Protein AF-A0A8T5Q2A1-F1 (afdb_monomer)

Mean predicted aligned error: 5.31 Å

Structure (mmCIF, N/CA/C/O backbone):
data_AF-A0A8T5Q2A1-F1
#
_entry.id   AF-A0A8T5Q2A1-F1
#
loop_
_atom_site.group_PDB
_atom_site.id
_atom_site.type_symbol
_atom_site.label_atom_id
_atom_site.label_alt_id
_atom_site.label_comp_id
_atom_site.label_asym_id
_atom_site.label_entity_id
_atom_site.label_seq_id
_atom_site.pdbx_PDB_ins_code
_atom_site.Cartn_x
_atom_site.Cartn_y
_atom_site.Cartn_z
_atom_site.occupancy
_atom_site.B_iso_or_equiv
_atom_site.auth_seq_id
_atom_site.auth_comp_id
_atom_site.auth_asym_id
_atom_site.auth_atom_id
_atom_site.pdbx_PDB_model_num
ATOM 1 N N . MET A 1 1 ? -25.952 15.351 24.029 1.00 45.75 1 MET A N 1
ATOM 2 C CA . MET A 1 1 ? -25.089 14.206 23.668 1.00 45.75 1 MET A CA 1
ATOM 3 C C . MET A 1 1 ? -24.039 14.705 22.693 1.00 45.75 1 MET A C 1
ATOM 5 O O . MET A 1 1 ? -24.397 15.079 21.585 1.00 45.75 1 MET A O 1
ATOM 9 N N . ALA A 1 2 ? -22.781 14.819 23.119 1.00 49.28 2 ALA A N 1
ATOM 10 C CA . ALA A 1 2 ? -21.697 15.179 22.212 1.00 49.28 2 ALA A CA 1
ATOM 11 C C . ALA A 1 2 ? -21.345 13.946 21.372 1.00 49.28 2 ALA A C 1
ATOM 13 O O . ALA A 1 2 ? -20.995 12.906 21.924 1.00 49.28 2 ALA A O 1
ATOM 14 N N . ILE A 1 3 ? -21.481 14.046 20.051 1.00 65.31 3 ILE A N 1
ATOM 15 C CA . ILE A 1 3 ? -21.067 12.988 19.128 1.00 65.31 3 ILE A CA 1
ATOM 16 C C . ILE A 1 3 ? -19.547 13.104 18.988 1.00 65.31 3 ILE A C 1
ATOM 18 O O . ILE A 1 3 ? -19.042 13.859 18.154 1.00 65.31 3 ILE A O 1
ATOM 22 N N . THR A 1 4 ? -18.798 12.419 19.847 1.00 61.06 4 THR A N 1
ATOM 23 C CA . THR A 1 4 ? -17.346 12.305 19.694 1.00 61.06 4 THR A CA 1
ATOM 24 C C . THR A 1 4 ? -17.071 11.461 18.455 1.00 61.06 4 THR A C 1
ATOM 26 O O . THR A 1 4 ? -17.248 10.245 18.475 1.00 61.06 4 THR A O 1
ATOM 29 N N . HIS A 1 5 ? -16.688 12.100 17.350 1.00 65.31 5 HIS A N 1
ATOM 30 C CA . HIS A 1 5 ? -16.217 11.382 16.170 1.00 65.31 5 HIS A CA 1
ATOM 31 C C . HIS A 1 5 ? -14.841 10.806 16.504 1.00 65.31 5 HIS A C 1
ATOM 33 O O . HIS A 1 5 ? -13.840 11.523 16.468 1.00 65.31 5 HIS A O 1
ATOM 39 N N . GLU A 1 6 ? -14.785 9.526 16.872 1.00 72.38 6 GLU A N 1
ATOM 40 C CA . GLU A 1 6 ? -13.512 8.818 16.952 1.00 72.38 6 GLU A CA 1
ATOM 41 C C . GLU A 1 6 ? -12.844 8.883 15.577 1.00 72.38 6 GLU A C 1
ATOM 43 O O . GLU A 1 6 ? -13.401 8.449 14.564 1.00 72.38 6 GLU A O 1
ATOM 48 N N . LYS A 1 7 ? -11.648 9.475 15.529 1.00 76.75 7 LYS A N 1
ATOM 49 C CA . LYS A 1 7 ? -10.858 9.535 14.302 1.00 76.75 7 LYS A CA 1
ATOM 50 C C . LYS A 1 7 ? -10.522 8.107 13.889 1.00 76.75 7 LYS A C 1
ATOM 52 O O . LYS A 1 7 ? -9.753 7.426 14.570 1.00 76.75 7 LYS A O 1
ATOM 57 N N . LYS A 1 8 ? -11.062 7.667 12.751 1.00 82.75 8 LYS A N 1
ATOM 58 C CA . LYS A 1 8 ? -10.605 6.434 12.113 1.00 82.75 8 LYS A CA 1
ATOM 59 C C . LYS A 1 8 ? -9.112 6.550 11.850 1.00 82.75 8 LYS A C 1
ATOM 61 O O . LYS A 1 8 ? -8.618 7.568 11.367 1.00 82.75 8 LYS A O 1
ATOM 66 N N . LYS A 1 9 ? -8.384 5.495 12.192 1.00 93.88 9 LYS A N 1
ATOM 67 C CA . LYS A 1 9 ? -6.959 5.400 11.890 1.00 93.88 9 LYS A CA 1
ATOM 68 C C . LYS A 1 9 ? -6.794 5.416 10.360 1.00 93.88 9 LYS A C 1
ATOM 70 O O . LYS A 1 9 ? -7.520 4.715 9.655 1.00 93.88 9 LYS A O 1
ATOM 75 N N . GLN A 1 10 ? -5.852 6.210 9.860 1.00 95.94 10 GLN A N 1
ATOM 76 C CA . GLN A 1 10 ? -5.601 6.391 8.428 1.00 95.94 10 GLN A CA 1
ATOM 77 C C . GLN A 1 10 ? -4.237 5.834 8.021 1.00 95.94 10 GLN A C 1
ATOM 79 O O . GLN A 1 10 ? -3.271 5.932 8.776 1.00 95.94 10 GLN A O 1
ATOM 84 N N . ILE A 1 11 ? -4.169 5.284 6.809 1.00 97.44 11 ILE A N 1
ATOM 85 C CA . ILE A 1 11 ? -2.941 4.812 6.162 1.00 97.44 11 ILE A CA 1
ATOM 86 C C . ILE A 1 11 ? -2.771 5.587 4.854 1.00 97.44 11 ILE A C 1
ATOM 88 O O . ILE A 1 11 ? -3.649 5.538 3.996 1.00 97.44 11 ILE A O 1
ATOM 92 N N . ALA A 1 12 ? -1.647 6.281 4.686 1.00 97.31 12 ALA A N 1
ATOM 93 C CA . ALA A 1 12 ? -1.283 6.890 3.410 1.00 97.31 12 ALA A CA 1
ATOM 94 C C . ALA A 1 12 ? -0.417 5.922 2.591 1.00 97.31 12 ALA A C 1
ATOM 96 O O . ALA A 1 12 ? 0.492 5.293 3.135 1.00 97.31 12 ALA A O 1
ATOM 97 N N . VAL A 1 13 ? -0.701 5.791 1.296 1.00 97.44 13 VAL A N 1
ATOM 98 C CA . VAL A 1 13 ? 0.022 4.920 0.362 1.00 97.44 13 VAL A CA 1
ATOM 99 C C . VAL A 1 13 ? 0.549 5.768 -0.785 1.00 97.44 13 VAL A C 1
ATOM 101 O O . VAL A 1 13 ? -0.227 6.434 -1.464 1.00 97.44 13 VAL A O 1
ATOM 104 N N . LEU A 1 14 ? 1.859 5.707 -1.014 1.00 96.75 14 LEU A N 1
ATOM 105 C CA . LEU A 1 14 ? 2.535 6.302 -2.164 1.00 96.75 14 LEU A CA 1
ATOM 106 C C . LEU A 1 14 ? 3.359 5.227 -2.872 1.00 96.75 14 LEU A C 1
ATOM 108 O O . LEU A 1 14 ? 3.896 4.326 -2.224 1.00 96.75 14 LEU A O 1
ATOM 112 N N . THR A 1 15 ? 3.481 5.328 -4.190 1.00 95.19 15 THR A N 1
ATOM 113 C CA . THR A 1 15 ? 4.384 4.490 -4.987 1.00 95.19 15 THR A CA 1
ATOM 114 C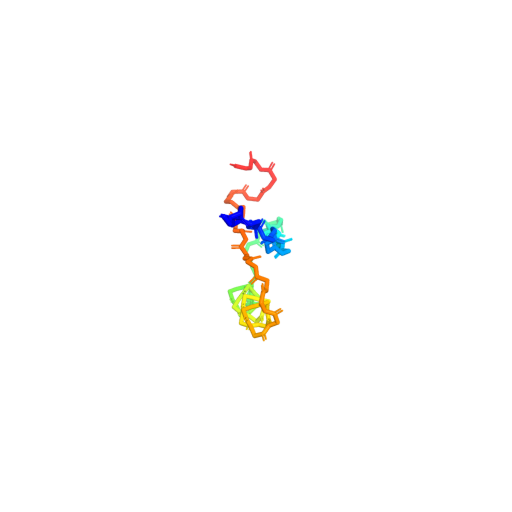 C . THR A 1 15 ? 5.572 5.330 -5.437 1.00 95.19 15 THR A C 1
ATOM 116 O O . THR A 1 15 ? 5.405 6.303 -6.168 1.00 95.19 15 THR A O 1
ATOM 119 N N . GLY A 1 16 ? 6.772 4.982 -4.972 1.00 93.56 16 GLY A N 1
ATOM 120 C CA . GLY A 1 16 ? 8.018 5.614 -5.406 1.00 93.56 16 GLY A CA 1
ATOM 121 C C . GLY A 1 16 ? 8.718 4.787 -6.484 1.00 93.56 16 GLY A C 1
ATOM 122 O O . GLY A 1 16 ? 8.684 3.560 -6.432 1.00 93.56 16 GLY A O 1
ATOM 123 N N . GLY A 1 17 ? 9.397 5.456 -7.417 1.00 91.19 17 GLY A N 1
ATOM 124 C CA . GLY A 1 17 ? 10.107 4.804 -8.521 1.00 91.19 17 GLY A CA 1
ATOM 125 C C . GLY A 1 17 ? 9.252 4.660 -9.782 1.00 91.19 17 GLY A C 1
ATOM 126 O O . GLY A 1 17 ? 8.280 5.387 -9.960 1.00 91.19 17 GLY A O 1
ATOM 127 N N . GLY A 1 18 ? 9.665 3.767 -10.681 1.00 90.75 18 GLY A N 1
ATOM 128 C CA . GLY A 1 18 ? 8.923 3.460 -11.906 1.00 90.75 18 GLY A CA 1
ATOM 129 C C . GLY A 1 18 ? 7.844 2.398 -11.695 1.00 90.75 18 GLY A C 1
ATOM 130 O O . GLY A 1 18 ? 7.834 1.695 -10.683 1.00 90.75 18 GLY A O 1
ATOM 131 N N . ASP A 1 19 ? 6.966 2.252 -12.685 1.00 93.12 19 ASP A N 1
ATOM 132 C CA . ASP A 1 19 ? 5.931 1.223 -12.666 1.00 93.12 19 ASP A CA 1
ATOM 133 C C . ASP A 1 19 ? 6.528 -0.184 -12.726 1.00 93.12 19 ASP A C 1
ATOM 135 O O . ASP A 1 19 ? 7.411 -0.491 -13.530 1.00 93.12 19 ASP A O 1
ATOM 139 N N . ALA A 1 20 ? 5.995 -1.063 -11.881 1.00 95.06 20 ALA A N 1
ATOM 140 C CA . ALA A 1 20 ? 6.336 -2.472 -11.839 1.00 95.06 20 ALA A CA 1
ATOM 141 C C . ALA A 1 20 ? 5.064 -3.332 -11.897 1.00 95.06 20 ALA A C 1
ATOM 143 O O . ALA A 1 20 ? 4.029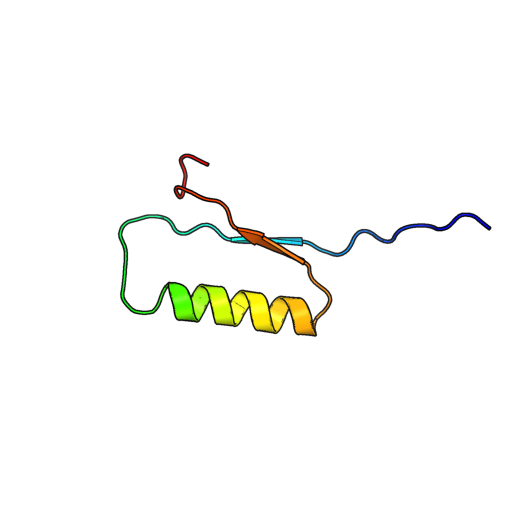 -2.962 -11.318 1.00 95.06 20 ALA A O 1
ATOM 144 N N . PRO A 1 21 ? 5.118 -4.508 -12.552 1.00 97.06 21 PRO A N 1
ATOM 145 C CA . PRO A 1 21 ? 4.003 -5.443 -12.532 1.00 97.06 21 PRO A CA 1
ATOM 146 C C . PRO A 1 21 ? 3.671 -5.821 -11.082 1.00 97.06 21 PRO A C 1
ATOM 148 O O . PRO A 1 21 ? 4.535 -6.233 -10.314 1.00 97.06 21 PRO A O 1
ATOM 151 N N . GLY A 1 22 ? 2.400 -5.664 -10.702 1.00 96.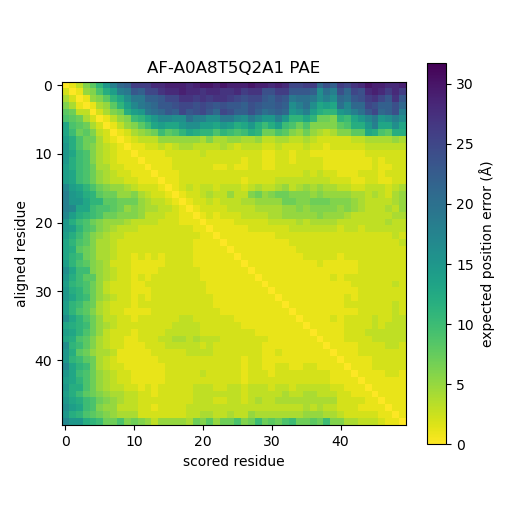62 22 GLY A N 1
ATOM 152 C CA . GLY A 1 22 ? 1.904 -5.996 -9.363 1.00 96.62 22 GLY A CA 1
ATOM 153 C C . GLY A 1 22 ? 1.660 -4.808 -8.426 1.00 96.62 22 GLY A C 1
ATOM 154 O O . GLY A 1 22 ? 0.970 -5.000 -7.425 1.00 96.62 22 GLY A O 1
ATOM 155 N N . LEU A 1 23 ? 2.100 -3.585 -8.751 1.00 96.50 23 LEU A N 1
ATOM 156 C CA . LEU A 1 23 ? 1.839 -2.397 -7.913 1.00 96.50 23 LEU A CA 1
ATOM 157 C C . LEU A 1 23 ? 0.345 -2.211 -7.612 1.00 96.50 23 LEU A C 1
ATOM 159 O O . LEU A 1 23 ? -0.059 -2.119 -6.453 1.00 96.50 23 LEU A O 1
ATOM 163 N N . ASN A 1 24 ? -0.497 -2.280 -8.643 1.00 96.06 24 ASN A N 1
ATOM 164 C CA . ASN A 1 24 ? -1.949 -2.170 -8.488 1.00 96.06 24 ASN A CA 1
ATOM 165 C C . ASN A 1 24 ? -2.534 -3.279 -7.597 1.00 96.06 24 ASN A C 1
ATOM 167 O O . ASN A 1 24 ? -3.469 -3.040 -6.829 1.00 96.06 24 ASN A O 1
ATOM 171 N N . ALA A 1 25 ? -1.972 -4.491 -7.654 1.00 98.25 25 ALA A N 1
ATOM 172 C CA . ALA A 1 25 ? -2.396 -5.596 -6.799 1.00 98.25 25 ALA A CA 1
ATOM 173 C C . ALA A 1 25 ?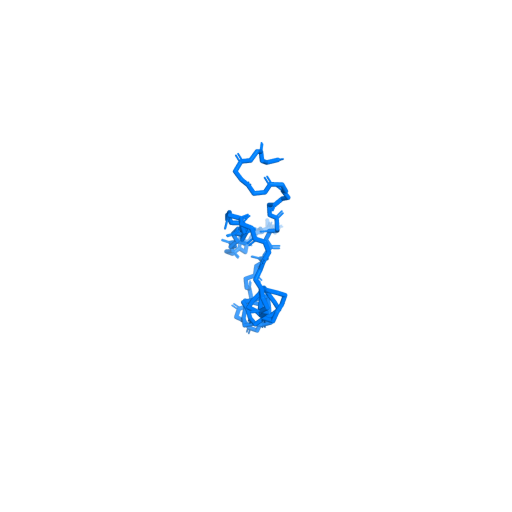 -2.017 -5.354 -5.328 1.00 98.25 25 ALA A C 1
ATOM 175 O O . ALA A 1 25 ? -2.835 -5.616 -4.443 1.00 98.25 25 ALA A O 1
ATOM 176 N N . VAL A 1 26 ? -0.829 -4.797 -5.063 1.00 97.31 26 VAL A N 1
ATOM 177 C CA . VAL A 1 26 ? -0.378 -4.410 -3.714 1.00 97.31 26 VAL A CA 1
ATOM 178 C C . VAL A 1 26 ? -1.255 -3.296 -3.140 1.00 97.31 26 VAL A C 1
ATOM 180 O O . VAL A 1 26 ? -1.780 -3.451 -2.034 1.00 97.31 26 VAL A O 1
ATOM 183 N N . ILE A 1 27 ? -1.501 -2.224 -3.903 1.00 97.31 27 ILE A N 1
ATOM 184 C CA . ILE A 1 27 ? -2.389 -1.119 -3.495 1.00 97.31 27 ILE A CA 1
ATOM 185 C C . ILE A 1 27 ? -3.783 -1.661 -3.150 1.00 97.31 27 ILE A C 1
ATOM 187 O O . ILE A 1 27 ? -4.343 -1.347 -2.092 1.00 97.31 27 ILE A O 1
ATOM 191 N N . ARG A 1 28 ? -4.331 -2.542 -3.998 1.00 98.25 28 ARG A N 1
ATOM 192 C CA . ARG A 1 28 ? -5.622 -3.199 -3.754 1.00 98.25 28 ARG A CA 1
ATOM 193 C C . ARG A 1 28 ? -5.600 -4.064 -2.494 1.00 98.25 28 ARG A C 1
ATOM 195 O O . ARG A 1 28 ? -6.560 -4.027 -1.724 1.00 98.25 28 ARG A O 1
ATOM 202 N N . GLY A 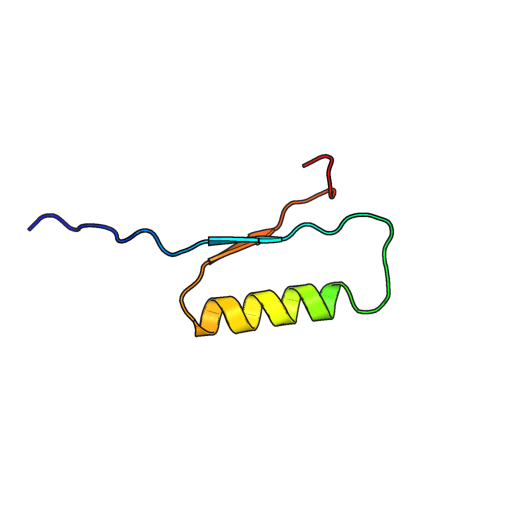1 29 ? -4.538 -4.838 -2.276 1.00 98.50 29 GLY A N 1
ATOM 203 C CA . GLY A 1 29 ? -4.383 -5.704 -1.105 1.00 98.50 29 GLY A CA 1
ATOM 204 C C . GLY A 1 29 ? -4.382 -4.918 0.206 1.00 98.50 29 GLY A C 1
ATOM 205 O O . GLY A 1 29 ? -5.148 -5.244 1.119 1.00 98.50 29 GLY A O 1
ATOM 206 N N . ILE A 1 30 ? -3.595 -3.840 0.264 1.00 97.94 30 ILE A N 1
ATOM 207 C CA . ILE A 1 30 ? -3.536 -2.931 1.418 1.00 97.94 30 ILE A CA 1
ATOM 208 C C . ILE A 1 30 ? -4.910 -2.298 1.658 1.00 97.94 30 ILE A C 1
AT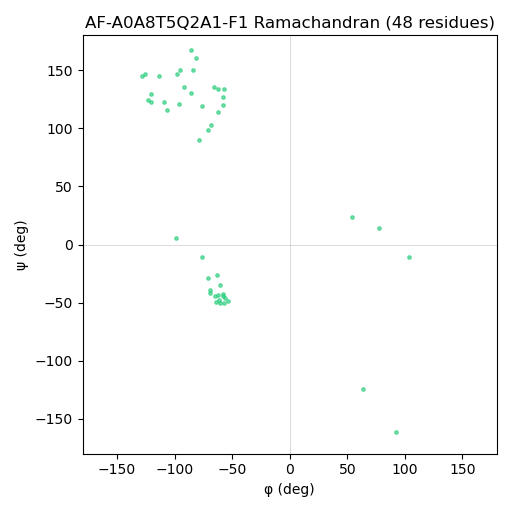OM 210 O O . ILE A 1 30 ? -5.445 -2.402 2.761 1.00 97.94 30 ILE A O 1
ATOM 214 N N . THR A 1 31 ? -5.526 -1.731 0.617 1.00 98.06 31 THR A N 1
ATOM 215 C CA . THR A 1 31 ? -6.848 -1.083 0.703 1.00 98.06 31 THR A CA 1
ATOM 216 C C . THR A 1 31 ? -7.927 -2.039 1.211 1.00 98.06 31 THR A C 1
ATOM 218 O O . THR A 1 31 ? -8.718 -1.700 2.095 1.00 98.06 31 THR A O 1
ATOM 221 N N . PHE A 1 32 ? -7.947 -3.269 0.698 1.00 98.38 32 PHE A N 1
ATOM 222 C CA . PHE A 1 32 ? -8.917 -4.280 1.105 1.00 98.38 32 PHE A CA 1
ATOM 223 C C . PHE A 1 32 ? -8.752 -4.690 2.573 1.00 98.38 32 PHE A C 1
ATOM 225 O O . PHE A 1 32 ? -9.743 -4.794 3.303 1.00 98.38 32 PHE A O 1
ATOM 232 N N . LYS A 1 33 ? -7.512 -4.910 3.030 1.00 98.25 33 LYS A N 1
ATOM 233 C CA . LYS A 1 33 ? -7.244 -5.278 4.427 1.00 98.25 33 LYS A CA 1
ATOM 234 C C . LYS A 1 33 ? -7.527 -4.118 5.382 1.00 98.25 33 LYS A C 1
ATOM 236 O O . LYS A 1 33 ? -8.138 -4.352 6.422 1.00 98.25 33 LYS A O 1
ATOM 241 N N . ALA A 1 34 ? -7.143 -2.897 5.012 1.00 97.69 34 ALA A N 1
ATOM 242 C CA . ALA A 1 34 ? -7.402 -1.680 5.775 1.00 97.69 34 ALA A CA 1
ATOM 243 C C . ALA A 1 34 ? -8.905 -1.490 6.027 1.00 97.69 34 ALA A C 1
ATOM 245 O O . ALA A 1 34 ? -9.327 -1.398 7.181 1.00 97.69 34 ALA A O 1
ATOM 246 N N . LYS A 1 35 ? -9.723 -1.592 4.969 1.00 96.19 35 LYS A N 1
ATOM 247 C CA . LYS A 1 35 ? -11.186 -1.500 5.070 1.00 96.19 35 LYS A CA 1
ATOM 248 C C . LYS A 1 35 ? -11.778 -2.555 6.011 1.00 96.19 35 LYS A C 1
ATOM 250 O O . LYS A 1 35 ? -12.648 -2.233 6.814 1.00 96.19 35 LYS A O 1
ATOM 255 N N . LYS A 1 36 ? -11.298 -3.805 5.950 1.00 97.50 36 LYS A N 1
ATOM 256 C CA . LYS A 1 36 ? -11.746 -4.889 6.851 1.00 97.50 36 LYS A CA 1
ATOM 257 C C . LYS A 1 36 ? -11.427 -4.636 8.325 1.00 97.50 36 LYS A C 1
ATOM 259 O O . LYS A 1 36 ? -12.102 -5.189 9.183 1.00 97.50 36 LYS A O 1
ATOM 264 N N . LEU A 1 37 ? -10.396 -3.850 8.607 1.00 96.50 37 LEU 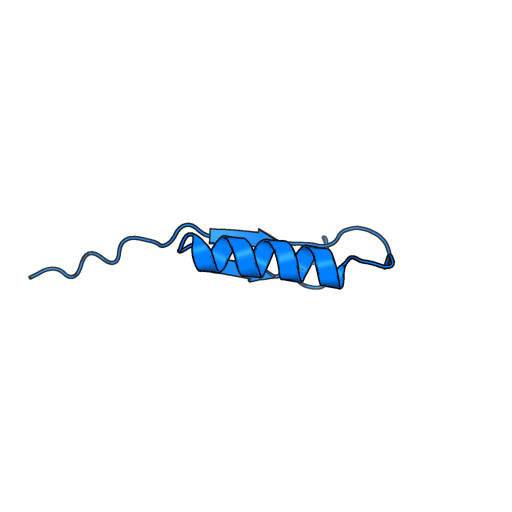A N 1
ATOM 265 C CA . LEU A 1 37 ? -9.973 -3.502 9.960 1.00 96.50 37 LEU A CA 1
ATOM 266 C C . LEU A 1 37 ? -10.495 -2.119 10.409 1.00 96.50 37 LEU A C 1
ATOM 268 O O . LEU A 1 37 ? -10.126 -1.654 11.482 1.00 96.50 37 LEU A O 1
ATOM 272 N N . GLY A 1 38 ? -11.341 -1.460 9.608 1.00 95.69 38 GLY A N 1
ATOM 273 C CA . GLY A 1 38 ? -11.913 -0.151 9.939 1.00 95.69 38 GLY A CA 1
ATOM 274 C C . GLY A 1 38 ? -10.966 1.040 9.744 1.00 95.69 38 GLY A C 1
ATOM 275 O O . GLY A 1 38 ? -11.270 2.129 10.229 1.00 95.69 38 G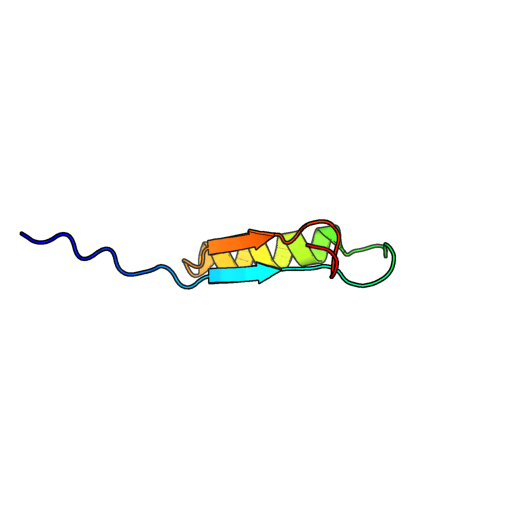LY A O 1
ATOM 276 N N . TYR A 1 39 ? -9.845 0.850 9.041 1.00 97.00 39 TYR A N 1
ATOM 277 C CA . TYR A 1 39 ? -8.953 1.938 8.636 1.00 97.00 39 TYR A CA 1
ATOM 278 C C . TYR A 1 39 ? -9.434 2.597 7.343 1.00 97.00 39 TYR A C 1
ATOM 280 O O . TYR A 1 39 ? -9.961 1.921 6.453 1.00 97.00 39 TYR A O 1
ATOM 288 N N . ASP A 1 40 ? -9.143 3.886 7.206 1.00 96.56 40 ASP A N 1
ATOM 289 C CA . ASP A 1 40 ? -9.257 4.607 5.938 1.00 96.56 40 ASP A CA 1
ATOM 290 C C . ASP A 1 40 ? -7.897 4.634 5.216 1.00 96.56 40 ASP A C 1
ATOM 292 O O . ASP A 1 40 ? -6.837 4.612 5.850 1.00 96.56 40 ASP A O 1
ATOM 296 N N . VAL A 1 41 ? -7.916 4.679 3.880 1.00 97.62 41 VAL A N 1
ATOM 297 C CA . VAL A 1 41 ? -6.706 4.704 3.042 1.00 97.62 41 VAL A CA 1
ATOM 298 C C . VAL A 1 41 ? -6.688 5.958 2.181 1.00 97.62 41 VAL A C 1
ATOM 300 O O . VAL A 1 41 ? -7.668 6.253 1.500 1.00 97.62 41 VAL A O 1
ATOM 303 N 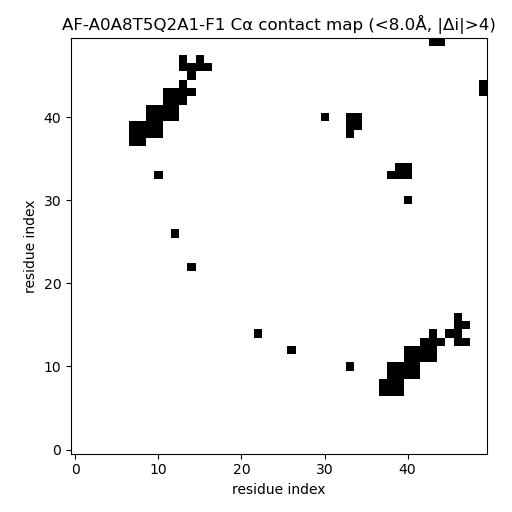N . LEU A 1 42 ? -5.565 6.673 2.205 1.00 97.56 42 LEU A N 1
ATOM 304 C CA . LEU A 1 42 ? -5.291 7.840 1.373 1.00 97.56 42 LEU A CA 1
ATOM 305 C C . LEU A 1 42 ? -4.232 7.472 0.327 1.00 97.56 42 LEU A C 1
ATOM 307 O O . LEU A 1 42 ? -3.139 7.045 0.688 1.00 97.56 42 LEU A O 1
ATOM 311 N N . GLY A 1 43 ? -4.541 7.634 -0.956 1.00 96.88 43 GLY A N 1
ATOM 312 C CA . GLY A 1 43 ? -3.546 7.521 -2.024 1.00 96.88 43 GLY A CA 1
ATOM 313 C C . GLY A 1 43 ? -2.829 8.852 -2.231 1.00 96.88 43 GLY A C 1
ATOM 314 O O . GLY A 1 43 ? -3.491 9.880 -2.354 1.00 96.88 43 GLY A O 1
ATOM 315 N N . ILE A 1 44 ? -1.500 8.830 -2.272 1.00 97.06 44 ILE A N 1
ATOM 316 C CA . ILE A 1 44 ? -0.666 9.973 -2.655 1.00 97.06 44 ILE A CA 1
ATOM 317 C C . ILE A 1 44 ? -0.338 9.813 -4.138 1.00 97.06 44 ILE A C 1
ATOM 319 O O . ILE A 1 44 ? 0.213 8.789 -4.551 1.00 97.06 44 ILE A O 1
ATOM 323 N N . LEU A 1 45 ? -0.725 10.811 -4.928 1.00 94.69 45 LEU A N 1
ATOM 324 C CA . LEU A 1 45 ? -0.489 10.839 -6.368 1.00 94.69 45 LEU A CA 1
ATOM 325 C C . LEU A 1 45 ? 0.937 11.322 -6.668 1.00 94.69 45 LEU A C 1
ATOM 327 O O . LEU A 1 45 ? 1.603 11.881 -5.803 1.00 94.69 45 LEU A O 1
ATOM 331 N N . ASP A 1 46 ? 1.428 11.017 -7.870 1.00 93.62 46 ASP A N 1
ATOM 332 C CA . ASP A 1 46 ? 2.737 11.455 -8.384 1.00 93.62 46 ASP A CA 1
ATOM 333 C C . ASP A 1 46 ? 3.958 11.131 -7.489 1.00 93.62 46 ASP A C 1
ATOM 335 O O . ASP A 1 46 ? 5.037 11.730 -7.589 1.00 93.62 46 ASP A O 1
ATOM 339 N N . GLY A 1 47 ? 3.823 10.107 -6.640 1.00 92.69 47 GLY A N 1
ATOM 340 C CA . GLY A 1 47 ? 4.887 9.598 -5.782 1.00 92.69 47 GLY A CA 1
ATOM 341 C C . GLY A 1 47 ? 5.352 10.641 -4.767 1.00 92.69 47 GLY A C 1
ATOM 342 O O . GLY A 1 47 ? 4.569 11.158 -3.981 1.00 92.69 47 GLY A O 1
ATOM 343 N N . TRP A 1 48 ? 6.651 10.939 -4.754 1.00 94.25 48 TRP A N 1
ATOM 344 C CA . TRP A 1 48 ? 7.231 11.917 -3.824 1.00 94.25 48 TRP A CA 1
ATOM 345 C C . TRP A 1 48 ? 6.952 13.377 -4.196 1.00 94.25 48 TRP A C 1
ATOM 347 O O . TRP A 1 48 ? 7.249 14.258 -3.392 1.00 94.25 48 TRP A O 1
ATOM 357 N N . LYS A 1 49 ? 6.419 13.646 -5.396 1.00 94.88 49 LYS A N 1
ATOM 358 C CA . LYS A 1 49 ? 6.020 15.005 -5.790 1.00 94.88 49 LYS A CA 1
ATOM 359 C C . LYS A 1 49 ? 4.769 15.470 -5.035 1.00 94.88 49 LYS A C 1
ATOM 361 O O . LYS A 1 49 ? 4.680 16.663 -4.750 1.00 94.88 49 LYS A O 1
ATOM 366 N N . GLY A 1 50 ? 3.905 14.523 -4.648 1.00 89.19 50 GLY A N 1
ATOM 367 C CA . GLY A 1 50 ? 2.588 14.793 -4.063 1.00 89.19 50 GLY A CA 1
ATOM 368 C C . GLY A 1 50 ? 1.638 15.454 -5.049 1.00 89.19 50 GLY A C 1
ATOM 369 O O . GLY A 1 50 ? 0.586 15.923 -4.561 1.00 89.19 50 GLY A O 1
#

Secondary structure (DSSP, 8-state):
---------EEEE---SS--TTHHHHHHHHHHHHHHTT-EEEEPTTGGG-

Nearest PDB structures (foldseek):
  4zqu-assembly1_A  TM=7.878E-01  e=2.971E+00  Yersinia pseudotuberculosis YPIII
  8rz3-assembly2_B  TM=4.145E-01  e=8.503E+00  Variovorax paradoxus

Foldseek 3Di:
DDPPPDDAAEDEDFDDDDDDPCPVVVVVVCCVVCVVVRYHYHYDPPGPVD

Sequence (50 aa):
MAITHEKKKQIAVLTGGGDAPGLNAVIRGITFKAKKLGYDVLGILDGWKG

pLDDT: mean 91.01, std 12.55, range [45.75, 98.5]

Radius of gyration: 14.12 Å; Cα contacts (8 Å, |Δi|>4): 44; chains: 1; bounding box: 35×21×36 Å

Solvent-accessible surface area (backbone atoms only — not comparable to full-atom values): 3272 Å² total; per-residue (Å²): 135,86,82,77,77,75,78,65,54,74,46,80,48,64,63,74,84,77,93,58,97,58,54,70,56,52,55,49,49,52,50,54,54,34,51,76,71,61,32,46,76,44,80,44,50,78,27,92,80,91